Protein AF-A0A7Y5KXR3-F1 (afdb_monomer_lite)

Secondary structure (DSSP, 8-state):
-PPBPPPHHHHHHHHHHHTTSGGGS-TT--EEEETTEEEEEEE-SSS-B-SSSSBHHHHHHHHHHHHTEEEEEEE-STTEEEEEEEEE-BPSSS-TTTB---HHHHHHHHHH-TTS-GGGGGG-----

Radius of gyration: 15.73 Å; chains: 1; bounding box: 43×28×38 Å

Sequence (128 aa):
MSTRPLTRDEAEDFFATFYRGKHHIPEKGVRDEGGGSWYVAHYNAGAGLSSFDYDDLTRLVFMAHDRGVRVSLHSSAPNYVKIRISHQRSRPPGDMSTVHPTLEQAVDKWREDPDGSWWKRLEGGSNG

pLDDT: mean 85.75, std 14.35, range [34.44, 97.62]

Structure (mmCIF, N/CA/C/O backbone):
data_AF-A0A7Y5KXR3-F1
#
_entry.id   AF-A0A7Y5KXR3-F1
#
loop_
_atom_site.group_PDB
_atom_site.id
_atom_site.type_symbol
_atom_site.label_atom_id
_atom_site.label_alt_id
_atom_site.label_comp_id
_atom_site.label_asym_id
_atom_site.label_entity_id
_atom_site.label_seq_id
_atom_site.pdbx_PDB_ins_code
_atom_site.Cartn_x
_atom_site.Cartn_y
_atom_site.Cartn_z
_atom_site.occupancy
_atom_site.B_iso_or_equiv
_atom_site.auth_seq_id
_atom_site.auth_comp_id
_atom_site.auth_asym_id
_atom_site.auth_atom_id
_atom_site.pdbx_PDB_model_num
ATOM 1 N N . MET A 1 1 ? -3.411 9.955 19.826 1.00 53.12 1 MET A N 1
ATOM 2 C CA . MET A 1 1 ? -2.264 9.046 19.587 1.00 53.12 1 MET A CA 1
ATOM 3 C C . MET A 1 1 ? -1.715 9.355 18.202 1.00 53.12 1 MET A C 1
ATOM 5 O O . MET A 1 1 ? -2.515 9.493 17.290 1.00 53.12 1 MET A O 1
ATOM 9 N N . SER A 1 2 ? -0.403 9.568 18.062 1.00 61.91 2 SER A N 1
ATOM 10 C CA . SER A 1 2 ? 0.212 10.046 16.811 1.00 61.91 2 SER A CA 1
ATOM 11 C C . SER A 1 2 ? 0.589 8.882 15.889 1.00 61.91 2 SER A C 1
ATOM 13 O O . SER A 1 2 ? 1.053 7.848 16.366 1.00 61.91 2 SER A O 1
ATOM 15 N N . THR A 1 3 ? 0.400 9.046 14.580 1.00 77.62 3 THR A N 1
ATOM 16 C CA . THR A 1 3 ? 0.852 8.095 13.554 1.00 77.62 3 THR A CA 1
ATOM 17 C C . THR A 1 3 ? 2.376 8.017 13.512 1.00 77.62 3 THR A C 1
ATOM 19 O O . THR A 1 3 ? 3.043 9.049 13.600 1.00 77.62 3 THR A O 1
ATOM 22 N N . ARG A 1 4 ? 2.941 6.823 13.307 1.00 88.38 4 ARG A N 1
ATOM 23 C CA . ARG A 1 4 ? 4.397 6.647 13.214 1.00 88.38 4 ARG A CA 1
ATOM 24 C C . ARG A 1 4 ? 4.852 6.630 11.747 1.00 88.38 4 ARG A C 1
ATOM 26 O O . ARG A 1 4 ? 4.344 5.809 10.981 1.00 88.38 4 ARG A O 1
ATOM 33 N N . PRO A 1 5 ? 5.801 7.491 11.335 1.00 90.44 5 PRO A N 1
ATOM 34 C CA . PRO A 1 5 ? 6.426 7.412 10.015 1.00 90.44 5 PRO A CA 1
ATOM 35 C C . PRO A 1 5 ? 7.043 6.032 9.770 1.00 90.44 5 PRO A C 1
ATOM 37 O O . PRO A 1 5 ? 7.673 5.479 10.674 1.00 90.44 5 PRO A O 1
ATOM 40 N N . LEU A 1 6 ? 6.878 5.493 8.560 1.00 93.06 6 LEU A N 1
ATOM 41 C CA . LEU A 1 6 ? 7.570 4.268 8.164 1.00 93.06 6 LEU A CA 1
ATOM 42 C C . LEU A 1 6 ? 9.045 4.568 7.909 1.00 93.06 6 LEU A C 1
ATOM 44 O O . LEU A 1 6 ? 9.373 5.550 7.235 1.00 93.06 6 LEU A O 1
ATOM 48 N N . THR A 1 7 ? 9.923 3.707 8.413 1.00 94.44 7 THR A N 1
ATOM 49 C CA . THR A 1 7 ? 11.338 3.737 8.040 1.00 94.44 7 THR A CA 1
ATOM 50 C C . THR A 1 7 ? 11.524 3.175 6.631 1.00 94.44 7 THR A C 1
ATOM 52 O O . THR A 1 7 ? 10.639 2.519 6.074 1.00 94.44 7 THR A O 1
ATOM 55 N N . ARG A 1 8 ? 12.705 3.412 6.051 1.00 94.88 8 ARG A N 1
ATOM 56 C CA . ARG A 1 8 ? 13.078 2.813 4.768 1.00 94.88 8 ARG A CA 1
ATOM 57 C C . ARG A 1 8 ? 13.037 1.288 4.826 1.00 94.88 8 ARG A C 1
ATOM 59 O O . ARG A 1 8 ? 12.461 0.674 3.939 1.00 94.88 8 ARG A O 1
ATOM 66 N N . ASP A 1 9 ? 13.604 0.698 5.875 1.00 96.12 9 ASP A N 1
ATOM 67 C CA . ASP A 1 9 ? 13.688 -0.758 6.023 1.00 96.12 9 ASP A CA 1
ATOM 68 C C . ASP A 1 9 ? 12.300 -1.398 6.117 1.00 96.12 9 ASP A C 1
ATOM 70 O O . ASP A 1 9 ? 12.052 -2.435 5.511 1.00 96.12 9 ASP A O 1
ATOM 74 N N . GLU A 1 10 ? 11.362 -0.750 6.812 1.00 96.19 10 GLU A N 1
ATOM 75 C CA . GLU A 1 10 ? 9.971 -1.206 6.898 1.00 96.19 10 GLU A CA 1
ATOM 76 C C . GLU A 1 10 ? 9.249 -1.104 5.555 1.00 96.19 10 GLU A C 1
ATOM 78 O O . GLU A 1 10 ? 8.461 -1.983 5.199 1.00 96.19 10 GLU A O 1
ATOM 83 N N . ALA A 1 11 ? 9.521 -0.042 4.794 1.00 96.88 11 ALA A N 1
ATOM 84 C CA . ALA A 1 11 ? 8.978 0.114 3.454 1.00 96.88 11 ALA A CA 1
ATOM 85 C C . ALA A 1 11 ? 9.557 -0.929 2.486 1.00 96.88 11 ALA A C 1
ATOM 87 O O . ALA A 1 11 ? 8.813 -1.538 1.716 1.00 96.88 11 ALA A O 1
ATOM 88 N N . GLU A 1 12 ? 10.866 -1.175 2.544 1.00 97.12 12 GLU A N 1
ATOM 89 C CA . GLU A 1 12 ? 11.535 -2.209 1.756 1.00 97.12 12 GLU A CA 1
ATOM 90 C C . GLU A 1 12 ? 11.043 -3.610 2.119 1.00 97.12 12 GLU A C 1
ATOM 92 O O . GLU A 1 12 ? 10.790 -4.402 1.215 1.00 97.12 12 GLU A O 1
ATOM 97 N N . ASP A 1 13 ? 10.839 -3.913 3.402 1.00 97.50 13 ASP A N 1
ATOM 98 C CA . ASP A 1 13 ? 10.254 -5.181 3.847 1.00 97.50 13 ASP A CA 1
ATOM 99 C C . ASP A 1 13 ? 8.809 -5.355 3.353 1.00 97.50 13 ASP A C 1
ATOM 101 O O . ASP A 1 13 ? 8.441 -6.422 2.847 1.00 97.50 13 ASP A O 1
ATOM 105 N N . PHE A 1 14 ? 7.996 -4.295 3.429 1.00 97.50 14 PHE A N 1
ATOM 106 C CA . PHE A 1 14 ? 6.630 -4.305 2.907 1.00 97.50 14 PHE A CA 1
ATOM 107 C C . PHE A 1 14 ? 6.618 -4.630 1.412 1.00 97.50 14 PHE A C 1
ATOM 109 O O . PHE A 1 14 ? 5.940 -5.567 0.985 1.00 97.50 14 PHE A O 1
ATOM 116 N N . PHE A 1 15 ? 7.392 -3.897 0.607 1.00 97.06 15 PHE A N 1
ATOM 117 C CA . PHE A 1 15 ? 7.426 -4.118 -0.837 1.00 97.06 15 PHE A CA 1
ATOM 118 C C . PHE A 1 15 ? 8.100 -5.439 -1.213 1.00 97.06 15 PHE A C 1
ATOM 120 O O . PHE A 1 15 ? 7.632 -6.102 -2.133 1.00 97.06 15 PHE A O 1
ATOM 127 N N . ALA A 1 16 ? 9.127 -5.883 -0.489 1.00 96.62 16 ALA A N 1
ATOM 128 C CA . ALA A 1 16 ? 9.727 -7.196 -0.706 1.00 96.62 16 ALA A CA 1
ATOM 129 C C . ALA A 1 16 ? 8.717 -8.319 -0.449 1.00 96.62 16 ALA A C 1
ATOM 131 O O . ALA A 1 16 ? 8.637 -9.258 -1.233 1.00 96.62 16 ALA A O 1
ATOM 132 N N . THR A 1 17 ? 7.906 -8.208 0.604 1.00 96.81 17 THR A N 1
ATOM 133 C CA . THR A 1 17 ? 6.845 -9.182 0.893 1.00 96.81 17 THR A CA 1
ATOM 134 C C . THR A 1 17 ? 5.774 -9.174 -0.202 1.00 96.81 17 THR A C 1
ATOM 136 O O . THR A 1 17 ? 5.354 -10.236 -0.668 1.00 96.81 17 THR A O 1
ATOM 139 N N . PHE A 1 18 ? 5.365 -7.984 -0.654 1.00 95.38 18 PHE A N 1
ATOM 140 C CA . PHE A 1 18 ? 4.364 -7.818 -1.709 1.00 95.38 18 PHE A CA 1
ATOM 141 C C . PHE A 1 18 ? 4.831 -8.435 -3.035 1.00 95.38 18 PHE A C 1
ATOM 143 O O . PHE A 1 18 ? 4.143 -9.284 -3.594 1.00 95.38 18 PHE A O 1
ATOM 150 N N . TYR A 1 19 ? 6.049 -8.105 -3.471 1.00 93.56 19 TYR A N 1
ATOM 151 C CA . TYR A 1 19 ? 6.652 -8.620 -4.702 1.00 93.56 19 TYR A CA 1
ATOM 152 C C . TYR A 1 19 ? 7.260 -10.027 -4.562 1.00 93.56 19 TYR A C 1
ATOM 154 O O . TYR A 1 19 ? 7.862 -10.526 -5.506 1.00 93.56 19 TYR A O 1
ATOM 162 N N . ARG A 1 20 ? 7.088 -10.707 -3.417 1.00 92.94 20 ARG A N 1
ATOM 163 C CA . ARG A 1 20 ? 7.610 -12.069 -3.162 1.00 92.94 20 ARG A CA 1
ATOM 164 C C . ARG A 1 20 ? 9.146 -12.163 -3.227 1.00 92.94 20 ARG A C 1
ATOM 166 O O . ARG A 1 20 ? 9.698 -13.214 -3.534 1.00 92.94 20 ARG A O 1
ATOM 173 N N . GLY A 1 21 ? 9.839 -11.071 -2.916 1.00 93.12 21 GLY A N 1
ATOM 174 C CA . GLY A 1 21 ? 11.294 -10.983 -2.817 1.00 93.12 21 GLY A CA 1
ATOM 175 C C . GLY A 1 21 ? 11.831 -9.611 -3.225 1.00 93.12 21 GLY A C 1
ATOM 176 O O . GLY A 1 21 ? 11.269 -8.931 -4.080 1.00 93.12 21 GLY A O 1
ATOM 177 N N . LYS A 1 22 ? 12.974 -9.207 -2.651 1.00 92.12 22 LYS A N 1
ATOM 178 C CA . LYS A 1 22 ? 13.623 -7.919 -2.974 1.00 92.12 22 LYS A CA 1
ATOM 179 C C . LYS A 1 22 ? 14.004 -7.801 -4.455 1.00 92.12 22 LYS A C 1
ATOM 181 O O . LYS A 1 22 ? 13.884 -6.727 -5.029 1.00 92.12 22 LYS A O 1
ATOM 186 N N . HIS A 1 23 ? 14.407 -8.908 -5.079 1.00 89.94 23 HIS A N 1
ATOM 187 C CA . HIS A 1 23 ? 14.794 -8.965 -6.495 1.00 89.94 23 HIS A CA 1
ATOM 188 C C . HIS A 1 23 ? 13.616 -8.818 -7.472 1.00 89.94 23 HIS A C 1
ATOM 190 O O . HIS A 1 23 ? 13.839 -8.664 -8.668 1.00 89.94 23 HIS A O 1
ATOM 196 N N . HIS A 1 24 ? 12.378 -8.867 -6.972 1.00 90.25 24 HIS A N 1
ATOM 197 C CA . HIS A 1 24 ? 11.158 -8.681 -7.758 1.00 90.25 24 HIS A CA 1
ATOM 198 C C . HIS A 1 24 ? 10.560 -7.277 -7.607 1.00 90.25 24 HIS A C 1
ATOM 200 O O . HIS A 1 24 ? 9.589 -6.948 -8.286 1.00 90.25 24 HIS A O 1
ATOM 206 N N . ILE A 1 25 ? 11.132 -6.434 -6.739 1.00 92.62 25 ILE A N 1
ATOM 207 C CA . ILE A 1 25 ? 10.769 -5.018 -6.682 1.00 92.62 25 ILE A CA 1
ATOM 208 C C . ILE A 1 25 ? 11.168 -4.382 -8.026 1.00 92.62 25 ILE A C 1
ATOM 210 O O . ILE A 1 25 ? 12.285 -4.621 -8.491 1.00 92.62 25 ILE A O 1
ATOM 214 N N . PRO A 1 26 ? 10.297 -3.567 -8.655 1.00 91.50 26 PRO A N 1
ATOM 215 C CA . PRO A 1 26 ? 10.616 -2.858 -9.889 1.00 91.50 26 PRO A CA 1
ATOM 216 C C . PRO A 1 26 ? 11.964 -2.142 -9.822 1.00 91.50 26 PRO A C 1
ATOM 218 O O . PRO A 1 26 ? 12.320 -1.588 -8.786 1.00 91.50 26 PRO A O 1
ATOM 221 N N . GLU A 1 27 ? 12.677 -2.092 -10.947 1.00 87.19 27 GLU A N 1
ATOM 222 C CA . GLU A 1 27 ? 14.071 -1.626 -11.050 1.00 87.19 27 GLU A CA 1
ATOM 223 C C . GLU A 1 27 ? 14.333 -0.263 -10.386 1.00 87.19 27 GLU A C 1
ATOM 225 O O . GLU A 1 27 ? 15.379 -0.032 -9.787 1.00 87.19 27 GLU A O 1
ATOM 230 N N . LYS A 1 28 ? 13.348 0.644 -10.429 1.00 89.75 28 LYS A N 1
ATOM 231 C CA . LYS A 1 28 ? 13.440 1.972 -9.799 1.00 89.75 28 LYS A CA 1
ATOM 232 C C . LYS A 1 28 ? 13.393 1.951 -8.265 1.00 89.75 28 LYS A C 1
ATOM 234 O O . LYS A 1 28 ? 13.534 3.020 -7.664 1.00 89.75 28 LYS A O 1
ATOM 239 N N . GLY A 1 29 ? 13.198 0.778 -7.671 1.00 94.25 29 GLY A N 1
ATOM 240 C CA . GLY A 1 29 ? 13.214 0.508 -6.244 1.00 94.25 29 GLY A CA 1
ATOM 241 C C . GLY A 1 29 ? 12.077 1.162 -5.465 1.00 94.25 29 GLY A C 1
ATOM 242 O O . GLY A 1 29 ? 11.140 1.742 -6.021 1.00 94.25 29 GLY A O 1
ATOM 243 N N . VAL A 1 30 ? 12.199 1.066 -4.142 1.00 97.12 30 VAL A N 1
ATOM 244 C CA . VAL A 1 30 ? 11.370 1.799 -3.182 1.00 97.12 30 VAL A CA 1
ATOM 245 C C . VAL A 1 30 ? 11.888 3.230 -3.081 1.00 97.12 30 VAL A C 1
ATOM 247 O O . VAL A 1 30 ? 13.083 3.459 -2.898 1.00 97.12 30 VAL A O 1
ATOM 250 N N . ARG A 1 31 ? 10.987 4.201 -3.220 1.00 96.94 31 ARG A N 1
ATOM 251 C CA . ARG A 1 31 ? 11.313 5.627 -3.281 1.00 96.94 31 ARG A CA 1
ATOM 252 C C . ARG A 1 31 ? 10.641 6.396 -2.158 1.00 96.94 31 ARG A C 1
ATOM 254 O O . ARG A 1 31 ? 9.474 6.150 -1.863 1.00 96.94 31 ARG A O 1
ATOM 261 N N . ASP A 1 32 ? 11.375 7.335 -1.574 1.00 96.06 32 ASP A N 1
ATOM 262 C CA . ASP A 1 32 ? 10.861 8.270 -0.573 1.00 96.06 32 ASP A CA 1
ATOM 263 C C . ASP A 1 32 ? 9.983 9.337 -1.251 1.00 96.06 32 ASP A C 1
ATOM 265 O O . ASP A 1 32 ? 10.325 9.858 -2.318 1.00 96.06 32 ASP A O 1
ATOM 269 N N . GLU A 1 33 ? 8.835 9.642 -0.650 1.00 93.56 33 GLU A N 1
ATOM 270 C CA . GLU A 1 33 ? 7.933 10.729 -1.054 1.00 93.56 33 GLU A CA 1
ATOM 271 C C . GLU A 1 33 ? 7.855 11.846 0.003 1.00 93.56 33 GLU A C 1
ATOM 273 O O . GLU A 1 33 ? 7.070 12.785 -0.124 1.00 93.56 33 GLU A O 1
ATOM 278 N N . GLY A 1 34 ? 8.674 11.759 1.050 1.00 91.25 34 GLY A N 1
ATOM 279 C CA . GLY A 1 34 ? 8.663 12.654 2.192 1.00 91.25 34 GLY A CA 1
ATOM 280 C C . GLY A 1 34 ? 7.554 12.325 3.191 1.00 91.25 34 GLY A C 1
ATOM 281 O O . GLY A 1 34 ? 6.589 11.606 2.913 1.00 91.25 34 GLY A O 1
ATOM 282 N N . GLY A 1 35 ? 7.704 12.854 4.409 1.00 86.69 35 GLY A N 1
ATOM 283 C CA . GLY A 1 35 ? 6.698 12.716 5.465 1.00 86.69 35 GLY A CA 1
ATOM 284 C C . GLY A 1 35 ? 6.369 11.258 5.797 1.00 86.69 35 GLY A C 1
ATOM 285 O O . GLY A 1 35 ? 5.197 10.906 5.904 1.00 86.69 35 GLY A O 1
ATOM 286 N N . GLY A 1 36 ? 7.381 10.385 5.871 1.00 89.12 36 GLY A N 1
ATOM 287 C CA . GLY A 1 36 ? 7.201 8.981 6.262 1.00 89.12 36 GLY A CA 1
ATOM 288 C C . GLY A 1 36 ? 6.425 8.127 5.260 1.00 89.12 36 GLY A C 1
ATOM 289 O O . GLY A 1 36 ? 5.799 7.141 5.660 1.00 89.12 36 GLY A O 1
ATOM 290 N N . SER A 1 37 ? 6.395 8.538 3.992 1.00 94.50 37 SER A N 1
ATOM 291 C CA . SER A 1 37 ? 5.660 7.864 2.926 1.00 94.50 37 SER A CA 1
ATOM 292 C C . SER A 1 37 ? 6.602 7.397 1.827 1.00 94.50 37 SER A C 1
ATOM 294 O O . SER A 1 37 ? 7.535 8.098 1.452 1.00 94.50 37 SER A O 1
ATOM 296 N N . TRP A 1 38 ? 6.322 6.212 1.300 1.00 97.62 38 TRP A N 1
ATOM 297 C CA . TRP A 1 38 ? 7.184 5.512 0.357 1.00 97.62 38 TRP A CA 1
ATOM 298 C C . TRP A 1 38 ? 6.356 4.979 -0.800 1.00 97.62 38 TRP A C 1
ATOM 300 O O . TRP A 1 38 ? 5.168 4.689 -0.641 1.00 97.62 38 TRP A O 1
ATOM 310 N N . TYR A 1 39 ? 6.964 4.819 -1.969 1.00 97.62 39 TYR A N 1
ATOM 311 C CA . TYR A 1 39 ? 6.255 4.280 -3.119 1.00 97.62 39 TYR A CA 1
ATOM 312 C C . TYR 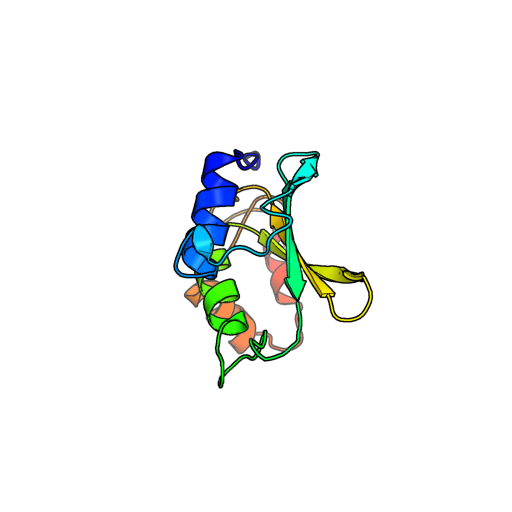A 1 39 ? 7.123 3.435 -4.040 1.00 97.62 39 TYR A C 1
ATOM 314 O O . TYR A 1 39 ? 8.346 3.557 -4.082 1.00 97.62 39 TYR A O 1
ATOM 322 N N . VAL A 1 40 ? 6.439 2.621 -4.838 1.00 96.50 40 VAL A N 1
ATOM 323 C CA . VAL A 1 40 ? 6.987 1.916 -5.996 1.00 96.50 40 VAL A CA 1
ATOM 324 C C . VAL A 1 40 ? 6.148 2.275 -7.222 1.00 96.50 40 VAL A C 1
ATOM 326 O O . VAL A 1 40 ? 4.920 2.357 -7.147 1.00 96.50 40 VAL A O 1
ATOM 329 N N . ALA A 1 41 ? 6.806 2.497 -8.361 1.00 94.75 41 ALA A N 1
ATOM 330 C CA . ALA A 1 41 ? 6.137 2.599 -9.656 1.00 94.75 41 ALA A CA 1
ATOM 331 C C . ALA A 1 41 ? 5.918 1.185 -10.215 1.00 94.75 41 ALA A C 1
ATOM 333 O O . ALA A 1 41 ? 6.841 0.574 -10.750 1.00 94.75 41 ALA A O 1
ATOM 334 N N . HIS A 1 42 ? 4.707 0.663 -10.048 1.00 92.81 42 HIS A N 1
ATOM 335 C CA . HIS A 1 42 ? 4.300 -0.661 -10.501 1.00 92.81 42 HIS A CA 1
ATOM 336 C C . HIS A 1 42 ? 3.944 -0.626 -11.991 1.00 92.81 42 HIS A C 1
ATOM 338 O O . HIS A 1 42 ? 3.180 0.242 -12.412 1.00 92.81 42 HIS A O 1
ATOM 344 N N . TYR A 1 43 ? 4.506 -1.536 -12.786 1.00 88.38 43 TYR A N 1
ATOM 345 C CA . TYR A 1 43 ? 4.238 -1.629 -14.223 1.00 88.38 43 TYR A CA 1
ATOM 346 C C . TYR A 1 43 ? 3.034 -2.532 -14.488 1.00 88.38 43 TYR A C 1
ATOM 348 O O . TYR A 1 43 ? 3.018 -3.672 -14.046 1.00 88.38 43 TYR A O 1
ATOM 356 N N . ASN A 1 44 ? 2.053 -2.038 -15.239 1.00 74.69 44 ASN A N 1
ATOM 357 C CA . ASN A 1 44 ? 0.753 -2.691 -15.414 1.00 74.69 44 ASN A CA 1
ATOM 358 C C . ASN A 1 44 ? 0.710 -3.741 -16.548 1.00 74.69 44 ASN A C 1
ATOM 360 O O . ASN A 1 44 ? -0.369 -4.042 -17.053 1.00 74.69 44 ASN A O 1
ATOM 364 N N . ALA A 1 45 ? 1.848 -4.270 -17.018 1.00 65.00 45 ALA A N 1
ATOM 365 C CA . ALA A 1 45 ? 1.841 -5.296 -18.068 1.00 65.00 45 ALA A CA 1
ATOM 366 C C . ALA A 1 45 ? 2.159 -6.686 -17.500 1.00 65.00 45 ALA A C 1
ATOM 368 O O . ALA A 1 45 ? 3.307 -7.007 -17.200 1.00 65.00 45 ALA A O 1
ATOM 369 N N . GLY A 1 46 ? 1.125 -7.522 -17.387 1.00 60.50 46 GLY A N 1
ATOM 370 C CA . GLY A 1 46 ? 1.236 -8.969 -17.159 1.00 60.50 46 GLY A CA 1
ATOM 371 C C . GLY A 1 46 ? 1.202 -9.442 -15.701 1.00 60.50 46 GLY A C 1
ATOM 372 O O . GLY A 1 46 ? 0.843 -10.591 -15.470 1.00 60.50 46 GLY A O 1
ATOM 373 N N . ALA A 1 47 ? 1.505 -8.580 -14.727 1.00 61.66 47 ALA A N 1
ATOM 374 C CA . ALA A 1 47 ? 1.239 -8.808 -13.304 1.00 61.66 47 ALA A CA 1
ATOM 375 C C . ALA A 1 47 ? 0.203 -7.770 -12.861 1.00 61.66 47 ALA A C 1
ATOM 377 O O . ALA A 1 47 ? 0.506 -6.581 -12.796 1.00 61.66 47 ALA A O 1
ATOM 378 N N . GLY A 1 48 ? -1.049 -8.200 -12.715 1.00 73.75 48 GLY A N 1
ATOM 379 C CA . GLY A 1 48 ? -2.177 -7.298 -12.505 1.00 73.75 48 GLY A CA 1
ATOM 380 C C . GLY A 1 48 ? -2.384 -6.948 -11.037 1.00 73.75 48 G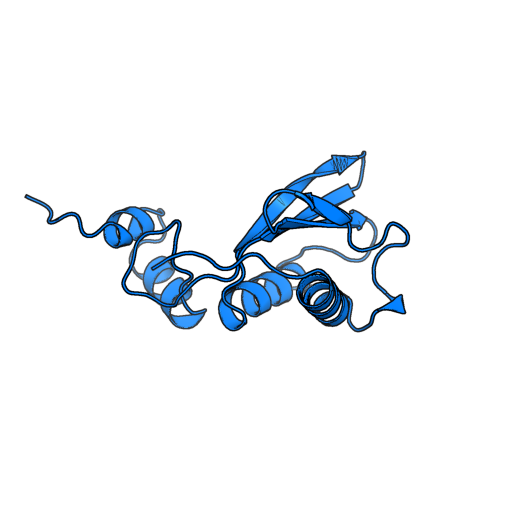LY A C 1
ATOM 381 O O . GLY A 1 48 ? -2.177 -7.767 -10.153 1.00 73.75 48 GLY A O 1
ATOM 382 N N . LEU A 1 49 ? -2.885 -5.740 -10.776 1.00 87.94 49 LEU A N 1
ATOM 383 C CA . LEU A 1 49 ? -3.565 -5.412 -9.520 1.00 87.94 49 LEU A CA 1
ATOM 384 C C . LEU A 1 49 ? -5.033 -5.863 -9.599 1.00 87.94 49 LEU A C 1
ATOM 386 O O . LEU A 1 49 ? -5.951 -5.052 -9.473 1.00 87.94 49 LEU A O 1
ATOM 390 N N . SER A 1 50 ? -5.258 -7.151 -9.842 1.00 87.12 50 SER A N 1
ATOM 391 C CA . SER A 1 50 ? -6.588 -7.761 -9.917 1.00 87.12 50 SER A CA 1
ATOM 392 C C . SER A 1 50 ? -7.001 -8.347 -8.567 1.00 87.12 50 SER A C 1
ATOM 394 O O . SER A 1 50 ? -6.176 -8.663 -7.707 1.00 87.12 50 SER A O 1
ATOM 396 N N . SER A 1 51 ? -8.313 -8.447 -8.343 1.00 86.12 51 SER A N 1
ATOM 397 C CA . SER A 1 51 ? -8.875 -8.862 -7.053 1.00 86.12 51 SER A CA 1
ATOM 398 C C . SER A 1 51 ? -9.040 -10.379 -6.894 1.00 86.12 51 SER A C 1
ATOM 400 O O . SER A 1 51 ? -9.340 -10.833 -5.791 1.00 86.12 51 SER A O 1
ATOM 402 N N . PHE A 1 52 ? -8.902 -11.177 -7.957 1.00 80.25 52 PHE A N 1
ATOM 403 C CA . PHE A 1 52 ? -9.218 -12.612 -7.897 1.00 80.25 52 PHE A CA 1
ATOM 404 C C . PHE A 1 52 ? -8.297 -13.508 -8.747 1.00 80.25 52 PHE A C 1
ATOM 406 O O . PHE A 1 52 ? -7.909 -14.576 -8.288 1.00 80.25 52 PHE A O 1
ATOM 413 N N . ASP A 1 53 ? -7.865 -13.076 -9.928 1.00 79.00 53 ASP A N 1
ATOM 414 C CA . ASP A 1 53 ? -6.888 -13.749 -10.790 1.00 79.00 53 ASP A CA 1
ATOM 415 C C . ASP A 1 53 ? -5.633 -12.881 -10.914 1.00 79.00 53 ASP A C 1
ATOM 417 O O . ASP A 1 53 ? -5.746 -11.715 -11.251 1.00 79.00 53 ASP A O 1
ATOM 421 N N . TYR A 1 54 ? -4.435 -13.392 -10.611 1.00 79.50 54 TYR A N 1
ATOM 422 C CA . TYR A 1 54 ? -3.286 -12.514 -10.306 1.00 79.50 54 TYR A CA 1
ATOM 423 C C . TYR A 1 54 ? -3.648 -11.541 -9.162 1.00 79.50 54 TYR A C 1
ATOM 425 O O . TYR A 1 54 ? -3.709 -10.328 -9.327 1.00 79.50 54 TYR A O 1
ATOM 433 N N . ASP A 1 55 ? -3.943 -12.121 -7.996 1.00 88.75 55 ASP A N 1
ATOM 434 C CA . ASP A 1 55 ? -4.580 -11.536 -6.807 1.00 88.75 55 ASP A CA 1
ATOM 435 C C . ASP A 1 55 ? -3.752 -10.485 -6.041 1.00 88.75 55 ASP A C 1
ATOM 437 O O . ASP A 1 55 ? -3.965 -10.263 -4.843 1.00 88.75 55 ASP A O 1
ATOM 441 N N . ASP A 1 56 ? -2.798 -9.825 -6.696 1.00 91.56 56 ASP A N 1
ATOM 442 C CA . ASP A 1 56 ? -1.866 -8.926 -6.027 1.00 91.56 56 ASP A CA 1
ATOM 443 C C . ASP A 1 56 ? -2.604 -7.739 -5.383 1.00 91.56 56 ASP A C 1
ATOM 445 O O . ASP A 1 56 ? -2.222 -7.313 -4.293 1.00 91.56 56 ASP A O 1
ATOM 449 N N . LEU A 1 57 ? -3.722 -7.251 -5.944 1.00 93.75 57 LEU A N 1
ATOM 450 C CA . LEU A 1 57 ? -4.516 -6.215 -5.265 1.00 93.75 57 LEU A CA 1
ATOM 451 C C . LEU A 1 57 ? -5.131 -6.728 -3.958 1.00 93.75 57 LEU A C 1
ATOM 453 O O . LEU A 1 57 ? -5.094 -6.028 -2.947 1.00 93.75 57 LEU A O 1
ATOM 457 N N . THR A 1 58 ? -5.653 -7.953 -3.951 1.00 94.69 58 THR A N 1
ATOM 458 C CA . THR A 1 58 ? -6.227 -8.567 -2.745 1.00 94.69 58 THR A CA 1
ATOM 459 C C . THR A 1 58 ? -5.158 -8.775 -1.681 1.00 94.69 58 THR A C 1
ATOM 461 O O . THR A 1 58 ? -5.337 -8.370 -0.531 1.00 94.69 58 THR A O 1
ATOM 464 N N . ARG A 1 59 ? -3.993 -9.304 -2.069 1.00 94.88 59 ARG A N 1
ATOM 465 C CA . ARG A 1 59 ? -2.846 -9.448 -1.165 1.00 94.88 59 ARG A CA 1
ATOM 466 C C . ARG A 1 59 ? -2.374 -8.107 -0.615 1.00 94.88 59 ARG A C 1
ATOM 468 O O . ARG A 1 59 ? -2.073 -8.011 0.572 1.00 94.88 59 ARG A O 1
ATOM 475 N N . LEU A 1 60 ? -2.328 -7.073 -1.453 1.00 96.12 60 LEU A N 1
ATOM 476 C CA . LEU A 1 60 ? -1.941 -5.726 -1.049 1.00 96.12 60 LEU A CA 1
ATOM 477 C C . LEU A 1 60 ? -2.896 -5.164 0.011 1.00 96.12 60 LEU A C 1
ATOM 479 O O . LEU A 1 60 ? -2.436 -4.590 0.999 1.00 96.12 60 LEU A O 1
ATOM 483 N N . VAL A 1 61 ? -4.206 -5.364 -0.165 1.00 96.56 61 VAL A N 1
ATOM 484 C CA . VAL A 1 61 ? -5.228 -4.973 0.817 1.00 96.56 61 VAL A CA 1
ATOM 485 C C . VAL A 1 61 ? -5.037 -5.737 2.127 1.00 96.56 61 VAL A C 1
ATOM 487 O O . VAL A 1 61 ? -4.988 -5.113 3.185 1.00 96.56 61 VAL A O 1
ATOM 490 N N . PHE A 1 62 ? -4.853 -7.058 2.082 1.00 96.69 62 PHE A N 1
ATOM 491 C CA . PHE A 1 62 ? -4.645 -7.858 3.296 1.00 96.69 62 PHE A CA 1
ATOM 492 C C . PHE A 1 62 ? -3.395 -7.399 4.052 1.00 96.69 62 PHE A C 1
ATOM 494 O O . PHE A 1 62 ? -3.465 -7.079 5.236 1.00 96.69 62 PHE A O 1
ATOM 501 N N . MET A 1 63 ? -2.276 -7.223 3.345 1.00 96.88 63 MET A N 1
ATOM 502 C CA . MET A 1 63 ? -1.034 -6.717 3.933 1.00 96.88 63 MET A CA 1
ATOM 503 C C . MET A 1 63 ? -1.191 -5.324 4.556 1.00 96.88 63 MET A C 1
ATOM 505 O O . MET A 1 63 ? -0.620 -5.065 5.618 1.00 96.88 63 MET A O 1
ATOM 509 N N . ALA A 1 64 ? -1.947 -4.425 3.917 1.00 96.88 64 ALA A N 1
ATOM 510 C CA . ALA A 1 64 ? -2.242 -3.096 4.451 1.00 96.88 64 ALA A CA 1
ATOM 511 C C . ALA A 1 64 ? -2.960 -3.189 5.805 1.00 96.88 64 ALA A C 1
ATOM 513 O O . ALA A 1 64 ? -2.529 -2.585 6.794 1.00 96.88 64 ALA A O 1
ATOM 514 N N . HIS A 1 65 ? -4.019 -4.002 5.863 1.00 96.31 65 HIS A N 1
ATOM 515 C CA . HIS A 1 65 ? -4.805 -4.209 7.073 1.00 96.31 65 HIS A CA 1
ATOM 516 C C . HIS A 1 65 ? -4.016 -4.923 8.166 1.00 96.31 65 HIS A C 1
ATOM 518 O O . HIS A 1 65 ? -4.026 -4.435 9.295 1.00 96.31 65 HIS A O 1
ATOM 524 N N . ASP A 1 66 ? -3.276 -5.986 7.865 1.00 95.81 66 ASP A N 1
ATOM 525 C CA . ASP A 1 66 ? -2.506 -6.752 8.855 1.00 95.81 66 ASP A CA 1
ATOM 526 C C . ASP A 1 66 ? -1.379 -5.929 9.477 1.00 95.81 66 ASP A C 1
ATOM 528 O O . ASP A 1 66 ? -1.170 -5.955 10.691 1.00 95.81 66 ASP A O 1
ATOM 532 N N . ARG A 1 67 ? -0.694 -5.116 8.666 1.00 94.75 67 ARG A N 1
ATOM 533 C CA . ARG A 1 67 ? 0.418 -4.276 9.136 1.00 94.75 67 ARG A CA 1
ATOM 534 C C . ARG A 1 67 ? -0.033 -2.922 9.691 1.00 94.75 67 ARG A C 1
ATOM 536 O O . ARG A 1 67 ? 0.769 -2.220 10.307 1.00 94.75 67 ARG A O 1
ATOM 543 N N . GLY A 1 68 ? -1.301 -2.549 9.496 1.00 94.44 68 GLY A N 1
ATOM 544 C CA . GLY A 1 68 ? -1.828 -1.238 9.885 1.00 94.44 68 GLY A CA 1
ATOM 545 C C . GLY A 1 68 ? -1.201 -0.097 9.079 1.00 94.44 68 GLY A C 1
ATOM 546 O O . GLY A 1 68 ? -0.983 0.993 9.605 1.00 94.44 68 GLY A O 1
ATOM 547 N N . VAL A 1 69 ? -0.866 -0.361 7.816 1.00 94.69 69 VAL A N 1
ATOM 548 C CA . VAL A 1 69 ? -0.196 0.568 6.901 1.00 94.69 69 VAL A CA 1
ATOM 549 C C . VAL A 1 69 ? -1.198 1.030 5.861 1.00 94.69 69 VAL A C 1
ATOM 551 O O . VAL A 1 69 ? -1.782 0.217 5.151 1.00 94.69 69 VAL A O 1
ATOM 554 N N . ARG A 1 70 ? -1.374 2.346 5.719 1.00 93.56 70 ARG A N 1
ATOM 555 C CA . ARG A 1 70 ? -2.264 2.874 4.682 1.00 93.56 70 ARG A CA 1
ATOM 556 C C . ARG A 1 70 ? -1.601 2.751 3.314 1.00 93.56 70 ARG A C 1
ATOM 558 O O . ARG A 1 70 ? -0.592 3.414 3.060 1.00 93.56 70 ARG A O 1
ATOM 565 N N . VAL A 1 71 ? -2.247 1.999 2.430 1.00 96.12 71 VAL A N 1
ATOM 566 C CA . VAL A 1 71 ? -1.912 1.902 1.007 1.00 96.12 71 VAL A CA 1
ATOM 567 C C . VAL A 1 71 ? -2.831 2.812 0.188 1.00 96.12 71 VAL A C 1
ATOM 569 O O . VAL A 1 71 ? -4.006 2.986 0.506 1.00 96.12 71 VAL A O 1
ATOM 572 N N . SER A 1 72 ? -2.294 3.429 -0.861 1.00 95.19 72 SER A N 1
ATOM 573 C CA . SER A 1 72 ? -3.053 4.221 -1.831 1.00 95.19 72 SER A CA 1
ATOM 574 C C . SER A 1 72 ? -2.465 4.059 -3.229 1.00 95.19 72 SER A C 1
ATOM 576 O O . SER A 1 72 ? -1.245 3.978 -3.383 1.00 95.19 72 SER A O 1
ATOM 578 N N . LEU A 1 73 ? -3.335 4.013 -4.234 1.00 94.88 73 LEU A N 1
ATOM 579 C CA . LEU A 1 73 ? -2.961 3.893 -5.639 1.00 94.88 73 LEU A CA 1
ATOM 580 C C . LEU A 1 73 ? -3.118 5.254 -6.316 1.00 94.88 73 LEU A C 1
ATOM 582 O O . LEU A 1 73 ? -4.157 5.895 -6.173 1.00 94.88 73 LEU A O 1
ATOM 586 N N . HIS A 1 74 ? -2.090 5.693 -7.038 1.00 94.75 74 HIS A N 1
ATOM 587 C CA . HIS A 1 74 ? -2.083 6.975 -7.749 1.00 94.75 74 HIS A CA 1
ATOM 588 C C . HIS A 1 74 ? -1.652 6.782 -9.198 1.00 94.75 74 HIS A C 1
ATOM 590 O O . HIS A 1 74 ? -0.934 5.831 -9.526 1.00 94.75 74 HIS A O 1
ATOM 596 N N . SER A 1 75 ? -2.037 7.719 -10.064 1.00 92.56 75 SER A N 1
ATOM 597 C CA . SER A 1 75 ? -1.473 7.795 -11.409 1.00 92.56 75 SER A CA 1
ATOM 598 C C . SER A 1 75 ? 0.041 8.041 -11.351 1.00 92.56 75 SER A C 1
ATOM 600 O O . SER A 1 75 ? 0.581 8.631 -10.409 1.00 92.56 75 SER A O 1
ATOM 602 N N . SER A 1 76 ? 0.750 7.540 -12.359 1.00 89.81 76 SER A N 1
ATOM 603 C CA . SER A 1 76 ? 2.192 7.725 -12.512 1.00 89.81 76 SER A CA 1
ATOM 604 C C . SER A 1 76 ? 2.517 8.004 -13.986 1.00 89.81 76 SER A C 1
ATOM 606 O O . SER A 1 76 ? 1.827 8.794 -14.625 1.00 89.81 76 SER A O 1
ATOM 608 N N . ALA A 1 77 ? 3.568 7.394 -14.533 1.00 89.44 77 ALA A N 1
ATOM 609 C CA . ALA A 1 77 ? 3.874 7.423 -15.962 1.00 89.44 77 ALA A CA 1
ATOM 610 C C . ALA A 1 77 ? 2.909 6.524 -16.774 1.00 89.44 77 ALA A C 1
ATOM 612 O O . ALA A 1 77 ? 2.245 5.665 -16.188 1.00 89.44 77 ALA A O 1
ATOM 613 N N . PRO A 1 78 ? 2.838 6.664 -18.114 1.00 89.44 78 PRO A N 1
ATOM 614 C CA . PRO A 1 78 ? 2.043 5.772 -18.959 1.00 89.44 78 PRO A CA 1
ATOM 615 C C . PRO A 1 78 ? 2.342 4.296 -18.673 1.00 89.44 78 PRO A C 1
ATOM 617 O O . PRO A 1 78 ? 3.504 3.899 -18.667 1.00 89.44 78 PRO A O 1
ATOM 620 N N . ASN A 1 79 ? 1.296 3.496 -18.452 1.00 88.56 79 ASN A N 1
ATOM 621 C CA . ASN A 1 79 ? 1.364 2.079 -18.058 1.00 88.56 79 ASN A CA 1
ATOM 622 C C . ASN A 1 79 ? 1.913 1.799 -16.646 1.00 88.56 79 ASN A C 1
ATOM 624 O O . ASN A 1 79 ? 2.193 0.644 -16.328 1.00 88.56 79 ASN A O 1
ATOM 628 N N . TYR A 1 80 ? 2.044 2.815 -15.787 1.00 92.06 80 TYR A N 1
ATOM 629 C CA . TYR A 1 80 ? 2.449 2.643 -14.394 1.00 92.06 80 TYR A CA 1
ATOM 630 C C . TYR A 1 80 ? 1.382 3.128 -13.414 1.00 92.06 80 TYR A C 1
ATOM 632 O O . TYR A 1 80 ? 0.787 4.194 -13.579 1.00 92.06 80 TYR A O 1
ATOM 640 N N . VAL A 1 81 ? 1.227 2.377 -12.327 1.00 93.69 81 VAL A N 1
ATOM 641 C CA . VAL A 1 81 ? 0.473 2.779 -11.138 1.00 93.69 81 VAL A CA 1
ATOM 642 C C . VAL A 1 81 ? 1.464 2.997 -10.005 1.00 93.69 81 VAL A C 1
ATOM 644 O O . VAL A 1 81 ? 2.346 2.177 -9.755 1.00 93.69 81 VAL A O 1
ATOM 647 N N . LYS A 1 82 ? 1.344 4.117 -9.298 1.00 95.12 82 LYS A N 1
ATOM 648 C CA . LYS A 1 82 ? 2.115 4.343 -8.077 1.00 95.12 82 LYS A CA 1
ATOM 649 C C . LYS A 1 82 ? 1.411 3.634 -6.925 1.00 95.12 82 LYS A C 1
ATOM 651 O O . LYS A 1 82 ? 0.312 4.036 -6.545 1.00 95.12 82 LYS A O 1
ATOM 656 N N . ILE A 1 83 ? 2.071 2.639 -6.337 1.00 96.62 83 ILE A N 1
ATOM 657 C CA . ILE A 1 83 ? 1.650 2.037 -5.069 1.00 96.62 83 ILE A CA 1
ATOM 658 C C . ILE A 1 83 ? 2.360 2.799 -3.958 1.00 96.62 83 ILE A C 1
ATOM 660 O O . ILE A 1 83 ? 3.573 2.673 -3.794 1.00 96.62 83 ILE A O 1
ATOM 664 N N . ARG A 1 84 ? 1.608 3.619 -3.225 1.00 97.44 84 ARG A N 1
ATOM 665 C CA . ARG A 1 84 ? 2.108 4.446 -2.127 1.00 97.44 84 ARG A CA 1
ATOM 666 C C . ARG A 1 84 ? 1.697 3.840 -0.794 1.00 97.44 84 ARG A C 1
ATOM 668 O 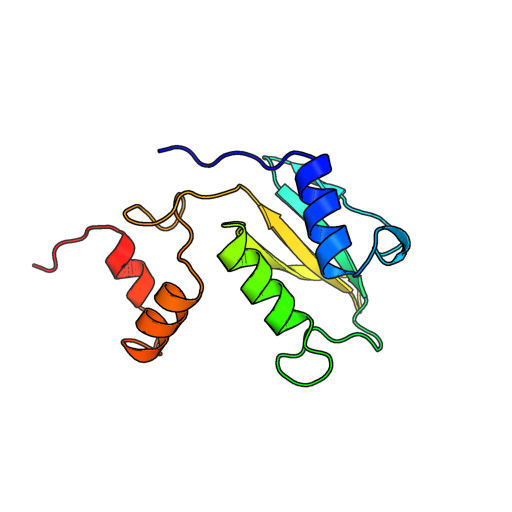O . ARG A 1 84 ? 0.505 3.640 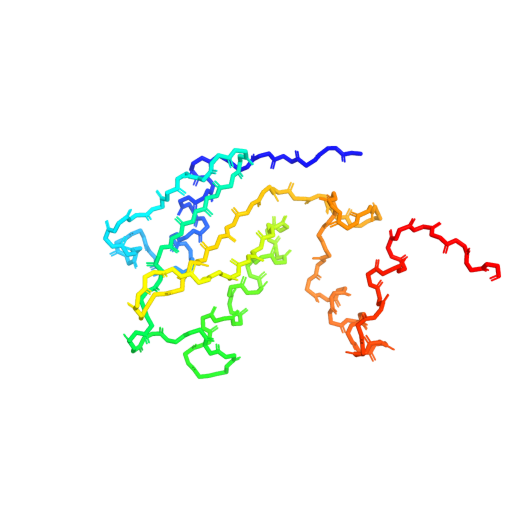-0.559 1.00 97.44 84 ARG A O 1
ATOM 675 N N . ILE A 1 85 ? 2.662 3.640 0.092 1.00 97.38 85 ILE A N 1
ATOM 676 C CA . ILE A 1 85 ? 2.454 3.264 1.489 1.00 97.38 85 ILE A CA 1
ATOM 677 C C . ILE A 1 85 ? 2.831 4.429 2.401 1.00 97.38 85 ILE A C 1
ATOM 679 O O . ILE A 1 85 ? 3.719 5.224 2.094 1.00 97.38 85 ILE A O 1
ATOM 683 N N . SER A 1 86 ? 2.129 4.572 3.516 1.00 92.62 86 SER A N 1
ATOM 684 C CA . SER A 1 86 ? 2.360 5.658 4.473 1.00 92.62 86 SER A CA 1
ATOM 685 C C . SER A 1 86 ? 2.247 5.169 5.906 1.00 92.62 86 SER A C 1
ATOM 687 O O . SER A 1 86 ? 1.954 3.997 6.116 1.00 92.62 86 SER A O 1
ATOM 689 N N . HIS A 1 87 ? 2.497 6.078 6.852 1.00 87.50 87 HIS A N 1
ATOM 690 C CA . HIS A 1 87 ? 2.521 5.880 8.300 1.00 87.50 87 HIS A CA 1
ATOM 691 C C . HIS A 1 87 ? 1.802 4.633 8.820 1.00 87.50 87 HIS A C 1
ATOM 693 O O . HIS A 1 87 ? 0.634 4.385 8.499 1.00 87.50 87 HIS A O 1
ATOM 699 N N . GLN A 1 88 ? 2.473 3.934 9.730 1.00 86.06 88 GLN A N 1
ATOM 700 C CA . GLN A 1 88 ? 1.816 2.921 10.532 1.00 86.06 88 GLN A CA 1
ATOM 701 C C . GLN A 1 88 ? 0.823 3.595 11.481 1.00 86.06 88 GLN A C 1
ATOM 703 O O . GLN A 1 88 ? 1.128 4.590 12.152 1.00 86.06 88 GLN A O 1
ATOM 708 N N . ARG A 1 89 ? -0.386 3.048 11.506 1.00 87.12 89 ARG A N 1
ATOM 709 C CA . ARG A 1 89 ? -1.524 3.571 12.251 1.00 87.12 89 ARG A CA 1
ATOM 710 C C . ARG A 1 89 ? -1.882 2.646 13.400 1.00 87.12 89 ARG A C 1
ATOM 712 O O . ARG A 1 89 ? -1.698 1.432 13.321 1.00 87.12 89 ARG A O 1
ATOM 719 N N . SER A 1 90 ? -2.433 3.233 14.454 1.00 87.94 90 SER A N 1
ATOM 720 C CA . SER A 1 90 ? -2.954 2.473 15.587 1.00 87.94 90 SER A CA 1
ATOM 721 C C . SER A 1 90 ? -4.198 1.677 15.186 1.00 87.94 90 SER A C 1
ATOM 723 O O . SER A 1 90 ? -4.816 1.920 14.147 1.00 87.94 90 SER A O 1
ATOM 725 N N . ARG A 1 91 ? -4.598 0.715 16.019 1.00 88.88 91 ARG A N 1
ATOM 726 C CA . ARG A 1 91 ? -5.900 0.054 15.865 1.00 88.88 91 ARG A CA 1
ATOM 727 C C . ARG A 1 91 ? -7.013 0.916 16.472 1.00 88.88 91 ARG A C 1
ATOM 729 O O . ARG A 1 91 ? -6.720 1.702 17.372 1.00 88.88 91 ARG A O 1
ATOM 736 N N . PRO A 1 92 ? -8.263 0.799 15.983 1.00 83.44 92 PRO A N 1
ATOM 737 C CA . PRO A 1 92 ? -9.410 1.459 16.601 1.00 83.44 92 PRO A CA 1
ATOM 738 C C . PRO A 1 92 ? -9.536 1.128 18.102 1.00 83.44 92 PRO A C 1
ATOM 740 O O . PRO A 1 92 ? -9.123 0.038 18.507 1.00 83.44 92 PRO A O 1
ATOM 743 N N . PRO A 1 93 ? -10.150 2.013 18.911 1.00 80.62 93 PRO A N 1
ATOM 744 C CA . PRO A 1 93 ? -10.862 3.238 18.516 1.00 80.62 93 PRO A CA 1
ATOM 745 C C . PRO A 1 93 ? -9.943 4.445 18.231 1.00 80.62 93 PRO A C 1
ATOM 747 O O . PRO A 1 93 ? -8.848 4.547 18.775 1.00 80.62 93 PRO A O 1
ATOM 750 N N . GLY A 1 94 ? -10.402 5.367 17.377 1.00 78.38 94 GLY A N 1
ATOM 751 C CA . GLY A 1 94 ? -9.712 6.617 17.024 1.00 78.38 94 GLY A CA 1
ATOM 752 C C . GLY A 1 94 ? -10.123 7.148 15.645 1.00 78.38 94 GLY A C 1
ATOM 753 O O . GLY A 1 94 ? -10.903 6.507 14.939 1.00 78.38 94 GLY A O 1
ATOM 754 N N . ASP A 1 95 ? -9.601 8.316 15.267 1.00 79.75 95 ASP A N 1
ATOM 755 C CA . ASP A 1 95 ? -9.967 8.996 14.022 1.00 79.75 95 ASP A CA 1
ATOM 756 C C . ASP A 1 95 ? -9.362 8.329 12.772 1.00 79.75 95 ASP A C 1
ATOM 758 O O . ASP A 1 95 ? -8.326 7.660 12.819 1.00 79.75 95 ASP A O 1
ATOM 762 N N . MET A 1 96 ? -9.975 8.558 11.609 1.00 77.56 96 MET A N 1
ATOM 763 C CA . MET A 1 96 ? -9.556 7.935 10.347 1.00 77.56 96 MET A CA 1
ATOM 764 C C . MET A 1 96 ? -8.146 8.324 9.877 1.00 77.56 96 MET A C 1
ATOM 766 O O . MET A 1 96 ? -7.618 7.709 8.948 1.00 77.56 96 MET A O 1
ATOM 770 N N . SER A 1 97 ? -7.546 9.373 10.439 1.00 79.19 97 SER A N 1
ATOM 771 C CA . SER A 1 97 ? -6.183 9.793 10.123 1.00 79.19 97 SER A CA 1
ATOM 772 C C . SER A 1 97 ? -5.150 9.054 10.979 1.00 79.19 97 SER A C 1
ATOM 774 O O . SER A 1 97 ? -4.052 8.788 10.481 1.00 79.19 97 SER A O 1
ATOM 776 N N . THR A 1 98 ? -5.530 8.629 12.189 1.00 83.25 98 THR A N 1
ATOM 777 C CA . THR A 1 98 ? -4.660 7.971 13.173 1.00 83.25 98 THR A CA 1
ATOM 778 C C . THR A 1 98 ? -4.837 6.460 13.266 1.00 83.25 98 THR A C 1
ATOM 780 O O . THR A 1 98 ? -3.878 5.778 13.643 1.00 83.25 98 THR A O 1
ATOM 783 N N . VAL A 1 99 ? -6.001 5.917 12.879 1.00 88.12 99 VAL A N 1
ATOM 784 C CA . VAL A 1 99 ? -6.285 4.474 12.970 1.00 88.12 99 VAL A CA 1
ATOM 785 C C . VAL A 1 99 ? -6.393 3.757 11.625 1.00 88.12 99 VAL A C 1
ATOM 787 O O . VAL A 1 99 ? -6.714 4.342 10.586 1.00 88.12 99 VAL A O 1
ATOM 790 N N . HIS A 1 100 ? -6.120 2.452 11.653 1.00 91.62 100 HIS A N 1
ATOM 791 C CA . HIS A 1 100 ? -6.346 1.525 10.548 1.00 91.62 100 HIS A CA 1
ATOM 792 C C . HIS A 1 100 ? -7.071 0.271 11.061 1.00 91.62 100 HIS A C 1
ATOM 794 O O . HIS A 1 100 ? -6.530 -0.437 11.920 1.00 91.62 100 HIS A O 1
ATOM 800 N N . PRO A 1 101 ? -8.284 -0.029 10.559 1.00 92.56 101 PRO A N 1
ATOM 801 C CA . PRO A 1 101 ? -9.033 -1.203 10.998 1.00 92.56 101 PRO A CA 1
ATOM 802 C C . PRO A 1 101 ? -8.300 -2.494 10.618 1.00 92.56 101 PRO A C 1
ATOM 804 O O . PRO A 1 101 ? -7.483 -2.499 9.686 1.00 92.56 101 PRO A O 1
ATOM 807 N N . THR A 1 102 ? -8.602 -3.582 11.327 1.00 94.69 102 THR A N 1
ATOM 808 C CA . THR A 1 102 ? -8.247 -4.932 10.858 1.00 94.69 102 THR A CA 1
ATOM 809 C C . THR A 1 102 ? -9.051 -5.286 9.606 1.00 94.69 102 THR A C 1
ATOM 811 O O . THR A 1 102 ? -9.950 -4.537 9.207 1.00 94.69 102 THR A O 1
ATOM 814 N N . LEU A 1 103 ? -8.710 -6.401 8.961 1.00 94.88 103 LEU A N 1
ATOM 815 C CA . LEU A 1 103 ? -9.423 -6.858 7.773 1.00 94.88 103 LEU A CA 1
ATOM 816 C C . LEU A 1 103 ? -10.874 -7.222 8.113 1.00 94.88 103 LEU A C 1
ATOM 818 O O . LEU A 1 103 ? -11.792 -6.785 7.427 1.00 94.88 103 LEU A O 1
ATOM 822 N N . GLU A 1 104 ? -11.086 -7.936 9.215 1.00 95.38 104 GLU A N 1
ATOM 823 C CA . GLU A 1 104 ? -12.401 -8.367 9.704 1.00 95.38 104 GLU A CA 1
ATOM 824 C C . GLU A 1 104 ? -13.280 -7.153 9.988 1.00 95.38 104 GLU A C 1
ATOM 826 O O . GLU A 1 104 ? -14.374 -7.033 9.450 1.00 95.38 104 GLU A O 1
ATOM 831 N N . GLN A 1 105 ? -12.745 -6.177 10.727 1.00 91.69 105 GLN A N 1
ATOM 832 C CA . GLN A 1 105 ? -13.450 -4.931 11.016 1.00 91.69 105 GLN A CA 1
ATOM 833 C C . GLN A 1 105 ? -13.796 -4.143 9.750 1.00 91.69 105 GLN A C 1
ATOM 835 O O . GLN A 1 105 ? -14.803 -3.440 9.721 1.00 91.69 105 GLN A O 1
ATOM 840 N N . ALA A 1 106 ? -12.946 -4.186 8.722 1.00 91.31 106 ALA A N 1
ATOM 841 C CA . ALA A 1 106 ? -13.234 -3.528 7.453 1.00 91.31 106 ALA A CA 1
ATOM 842 C C . ALA A 1 106 ? -14.354 -4.251 6.689 1.00 91.31 106 ALA A C 1
ATOM 844 O O . ALA A 1 106 ? -15.246 -3.591 6.158 1.00 91.31 106 ALA A O 1
ATOM 845 N N . VAL A 1 107 ? -14.338 -5.588 6.679 1.00 92.94 107 VAL A N 1
ATOM 846 C CA . VAL A 1 107 ? -15.379 -6.423 6.064 1.00 92.94 107 VAL A CA 1
ATOM 847 C C . VAL A 1 107 ? -16.720 -6.239 6.766 1.00 92.94 107 VAL A C 1
ATOM 849 O O . VAL A 1 107 ? -17.722 -6.033 6.085 1.00 92.94 107 VAL A O 1
ATOM 852 N N . ASP A 1 108 ? -16.745 -6.264 8.098 1.00 91.56 108 ASP A N 1
ATOM 853 C CA . ASP A 1 108 ? -17.966 -6.069 8.884 1.00 91.56 108 ASP A CA 1
ATOM 854 C C . ASP A 1 108 ? -18.599 -4.715 8.555 1.00 91.56 108 ASP A C 1
ATOM 856 O O . ASP A 1 108 ? -19.764 -4.643 8.171 1.00 91.56 108 ASP A O 1
ATOM 860 N N . LYS A 1 109 ? -17.797 -3.643 8.559 1.00 84.75 109 LYS A N 1
ATOM 861 C CA . LYS A 1 109 ? -18.277 -2.297 8.217 1.00 84.75 109 LYS A CA 1
ATOM 862 C C . LYS A 1 109 ? -18.779 -2.176 6.785 1.00 84.75 109 LYS A C 1
ATOM 864 O O . LYS A 1 109 ? -19.756 -1.472 6.547 1.00 84.75 109 LYS A O 1
ATOM 869 N N . TRP A 1 110 ? -18.116 -2.834 5.837 1.00 87.62 110 TRP A N 1
ATOM 870 C CA . TRP A 1 110 ? -18.565 -2.856 4.448 1.00 87.62 110 TRP A CA 1
ATOM 871 C C . TRP A 1 110 ? -19.895 -3.602 4.292 1.00 87.62 110 TRP A C 1
ATOM 873 O O . TRP A 1 110 ? -20.752 -3.162 3.534 1.00 87.62 110 TRP A O 1
ATOM 883 N N . ARG A 1 111 ? -20.099 -4.701 5.028 1.00 90.88 111 ARG A N 1
ATOM 884 C CA . ARG A 1 111 ? -21.365 -5.452 5.017 1.00 90.88 111 ARG A CA 1
ATOM 885 C C . ARG A 1 111 ? -22.508 -4.691 5.686 1.00 90.88 111 ARG A C 1
ATOM 887 O O . ARG A 1 111 ? -23.646 -4.826 5.251 1.00 90.88 111 ARG A O 1
ATOM 894 N N . GLU A 1 112 ? -22.215 -3.920 6.730 1.00 87.69 112 GLU A N 1
ATOM 895 C CA . GLU A 1 112 ? -23.195 -3.078 7.424 1.00 87.69 112 GLU A CA 1
ATOM 896 C C . GLU A 1 112 ? -23.635 -1.863 6.596 1.00 87.69 112 GLU A C 1
ATOM 898 O O . GLU A 1 112 ? -24.800 -1.476 6.641 1.00 87.69 112 GLU A O 1
ATOM 903 N N . ASP A 1 113 ? -22.699 -1.223 5.892 1.00 83.31 113 ASP A N 1
ATOM 904 C CA . ASP A 1 113 ? -22.924 0.017 5.142 1.00 83.31 113 ASP A CA 1
ATOM 905 C C . ASP A 1 113 ? -22.062 0.042 3.862 1.00 83.31 113 ASP A C 1
ATOM 907 O O . ASP A 1 113 ? -20.996 0.678 3.826 1.00 83.31 113 ASP A O 1
ATOM 911 N N . PRO A 1 114 ? -22.497 -0.679 2.811 1.00 77.62 114 PRO A N 1
ATOM 912 C CA . PRO A 1 114 ? -21.746 -0.814 1.564 1.00 77.62 114 PRO A CA 1
ATOM 913 C C . PRO A 1 114 ? -21.647 0.498 0.776 1.00 77.62 114 PRO A C 1
ATOM 915 O O . PRO A 1 114 ? -20.707 0.661 -0.003 1.00 77.62 114 PRO A O 1
ATOM 918 N N . ASP A 1 115 ? -22.549 1.453 1.026 1.00 78.69 115 ASP A N 1
ATOM 919 C CA . ASP A 1 115 ? -22.586 2.762 0.362 1.00 78.69 115 ASP A CA 1
ATOM 920 C C 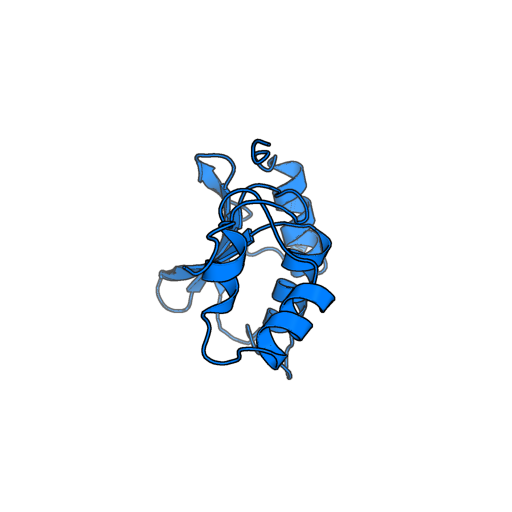. ASP A 1 115 ? -21.556 3.753 0.930 1.00 78.69 115 ASP A C 1
ATOM 922 O O . ASP A 1 115 ? -21.414 4.877 0.444 1.00 78.69 115 ASP A O 1
ATOM 926 N N . GLY A 1 116 ? -20.768 3.326 1.922 1.00 59.28 116 GLY A N 1
ATOM 927 C CA . GLY A 1 116 ? -19.545 4.018 2.291 1.00 59.28 116 GLY A CA 1
ATOM 928 C C . GLY A 1 116 ? -19.810 5.298 3.070 1.00 59.28 116 GLY A C 1
ATOM 929 O O . GLY A 1 116 ? -19.356 6.380 2.718 1.00 59.28 116 GLY A O 1
ATOM 930 N N . SER A 1 117 ? -20.521 5.210 4.184 1.00 65.38 117 SER A N 1
ATOM 931 C CA . SER A 1 117 ? -20.502 6.294 5.170 1.00 65.38 117 SER A CA 1
ATOM 932 C C . SER A 1 117 ? -19.962 5.850 6.524 1.00 65.38 117 SE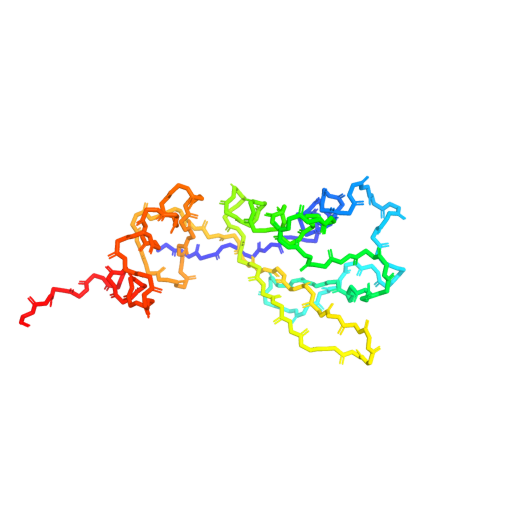R A C 1
ATOM 934 O O . SER A 1 117 ? -19.814 6.665 7.435 1.00 65.38 117 SER A O 1
ATOM 936 N N . TRP A 1 118 ? -19.545 4.586 6.640 1.00 63.59 118 TRP A N 1
ATOM 937 C CA . TRP A 1 118 ? -19.049 3.998 7.881 1.00 63.59 118 TRP A CA 1
ATOM 938 C C . TRP A 1 118 ? -17.816 4.704 8.454 1.00 63.59 118 TRP A C 1
ATOM 940 O O . TRP A 1 118 ? -17.634 4.711 9.672 1.00 63.59 118 TRP A O 1
ATOM 950 N N . TRP A 1 119 ? -16.971 5.329 7.626 1.00 58.03 119 TRP A N 1
ATOM 951 C CA . TRP A 1 119 ? -15.830 6.103 8.130 1.00 58.03 119 TRP A CA 1
ATOM 952 C C . TRP A 1 119 ? -16.262 7.362 8.883 1.00 58.03 119 TRP A C 1
ATOM 954 O O . TRP A 1 119 ? -15.567 7.747 9.817 1.00 58.03 119 TRP A O 1
ATOM 964 N N . LYS A 1 120 ? -17.434 7.944 8.577 1.00 59.25 120 LYS A N 1
ATOM 965 C CA . LYS A 1 120 ? -18.006 9.058 9.357 1.00 59.25 120 LYS A CA 1
ATOM 966 C C . LYS A 1 120 ? -18.325 8.636 10.796 1.00 59.25 120 LYS A C 1
ATOM 968 O O . LYS A 1 120 ? -18.255 9.447 11.709 1.00 59.25 120 LYS A O 1
ATOM 973 N N . ARG A 1 121 ? -18.609 7.347 11.027 1.00 59.31 121 ARG A N 1
ATOM 974 C CA . ARG A 1 121 ? -18.877 6.789 12.366 1.00 59.31 121 ARG A CA 1
ATOM 975 C C . ARG A 1 121 ? -17.607 6.560 13.200 1.00 59.31 121 ARG A C 1
ATOM 977 O O . ARG A 1 121 ? -17.708 6.357 14.405 1.00 59.31 121 ARG A O 1
ATOM 984 N N . LEU A 1 122 ? -16.414 6.606 12.595 1.00 52.81 122 LEU A N 1
ATOM 985 C CA . LEU A 1 122 ? -15.138 6.521 13.322 1.00 52.81 122 LEU A CA 1
ATOM 986 C C . LEU A 1 122 ? -14.730 7.842 13.994 1.00 52.81 122 LEU A C 1
ATOM 988 O O . LEU A 1 122 ? -13.847 7.835 14.846 1.00 52.81 122 LEU A O 1
ATOM 992 N N . GLU A 1 123 ? -15.370 8.961 13.651 1.00 51.22 123 GLU A N 1
ATOM 993 C CA . GLU A 1 123 ? -15.023 10.293 14.167 1.00 51.22 123 GLU A CA 1
ATOM 994 C C . GLU A 1 123 ? -15.645 10.616 15.539 1.00 51.22 123 GLU A C 1
ATOM 996 O O . GLU A 1 123 ? -15.483 11.723 16.041 1.00 51.22 123 GLU A O 1
ATOM 1001 N N . GLY A 1 124 ? -16.335 9.669 16.189 1.00 45.91 124 GLY A N 1
ATOM 1002 C CA . GLY A 1 124 ? -16.910 9.892 17.523 1.00 45.91 124 GLY A CA 1
ATOM 1003 C C . GLY A 1 124 ? -18.039 10.933 17.558 1.00 45.91 124 GLY A C 1
ATOM 1004 O O . GLY A 1 124 ? -18.351 11.459 18.623 1.00 45.91 124 GLY A O 1
ATOM 1005 N N . GLY A 1 125 ? -18.663 11.232 16.416 1.00 43.09 125 GLY A N 1
ATOM 1006 C CA . GLY A 1 125 ? -19.856 12.068 16.358 1.00 43.09 125 GLY A CA 1
ATOM 1007 C C . GLY A 1 125 ? -21.074 11.308 16.875 1.00 43.09 125 GLY A C 1
ATOM 1008 O O . GLY A 1 125 ? -21.565 10.392 16.217 1.00 43.09 125 GLY A O 1
ATOM 1009 N N . SER A 1 126 ? -21.570 11.690 18.052 1.00 39.19 126 SER A N 1
ATOM 1010 C CA . SER A 1 126 ? -22.938 11.392 18.467 1.00 39.19 126 SER A CA 1
ATOM 1011 C C . SER A 1 126 ? -23.898 11.957 17.420 1.00 39.19 126 SER A C 1
ATOM 1013 O O . SER A 1 126 ? -23.921 13.172 17.213 1.00 39.19 126 SER A O 1
ATOM 1015 N N . ASN A 1 127 ? -24.691 11.104 16.774 1.00 40.59 127 ASN A N 1
ATOM 1016 C CA . ASN A 1 127 ? -25.863 11.577 16.046 1.00 40.59 127 ASN A CA 1
ATOM 1017 C C . ASN A 1 127 ? -26.838 12.153 17.081 1.00 40.59 127 ASN A C 1
ATOM 1019 O O . ASN A 1 127 ? -27.399 11.400 17.880 1.00 40.59 127 ASN A O 1
ATOM 1023 N N . GLY A 1 128 ? -26.963 13.479 17.097 1.00 34.44 128 GLY A N 1
ATOM 1024 C CA . GLY A 1 128 ? -28.186 14.151 17.526 1.00 34.44 128 GLY A CA 1
ATOM 1025 C C . GLY A 1 128 ? -29.212 14.127 16.404 1.00 34.44 128 GLY A C 1
ATOM 1026 O O . GLY A 1 128 ? -28.784 14.051 15.228 1.00 34.44 128 GLY A O 1
#

Foldseek 3Di:
DDFAQADPVNQCVLQCVLLVHSVSQPPVHWADPDPSKIKGWAAPPPQHCDCPVSNSVVVNVQSCQVQQWDWDWDDDPVRTIITMITTRADDDQDAPVRHHYHPVVVVVQCVVCVVDPSNVVSHPDDDD